Protein AF-A0AAW7YZD8-F1 (afdb_monomer_lite)

Secondary structure (DSSP, 8-state)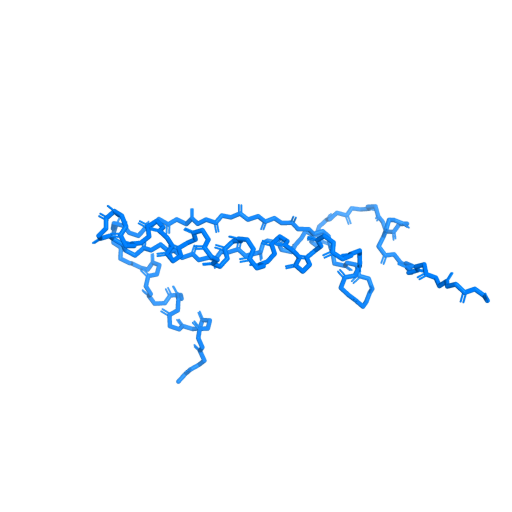:
--HHHHHHHHTTSTT-EEEEEEEE--GGGSSHHHHHHHHHHHHHHHHHHHHHSS-EEEEEEEE-S---HHHHS------

Radius of gyration: 15.33 Å; chains: 1; bounding box: 36×24×42 Å

pLDDT: mean 93.98, std 6.86, range [62.12, 98.81]

Sequence (79 aa):
EGPALANIERLQQPEAVTVVAGQQAGLLTGPLYTINKAISVIKLAAEKERKLGVPVIPIFWVAGEDHDYHEVNHIYSYD

Organism: NCBI:txid3062664

InterPro domains:
  IPR055398 Bacillithiol biosynthesis BshC,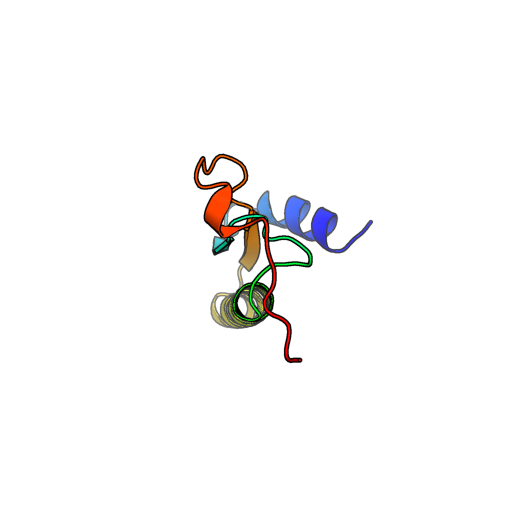 N-terminal Rossmann-like domain [PF10079] (5-77)

Structure (mmCIF, N/CA/C/O backbone):
data_AF-A0AAW7YZD8-F1
#
_entry.id   AF-A0AAW7YZD8-F1
#
loop_
_atom_site.group_PDB
_atom_site.id
_atom_site.type_symbol
_atom_site.label_atom_id
_atom_site.label_alt_id
_atom_site.label_comp_id
_atom_site.label_asym_id
_atom_site.label_entity_id
_atom_site.label_seq_id
_atom_site.pdbx_PDB_ins_code
_atom_site.Cartn_x
_atom_site.Cartn_y
_atom_site.Cartn_z
_atom_site.occupancy
_atom_site.B_iso_or_equiv
_atom_site.auth_seq_id
_atom_site.auth_comp_id
_atom_site.auth_asym_id
_atom_site.auth_atom_id
_atom_site.pdbx_PDB_model_num
ATOM 1 N N . GLU A 1 1 ? -19.334 4.520 -5.545 1.00 62.12 1 GLU A N 1
ATOM 2 C CA . GLU A 1 1 ? -17.982 5.115 -5.516 1.00 62.12 1 GLU A CA 1
ATOM 3 C C . GLU A 1 1 ? -16.925 4.022 -5.623 1.00 62.12 1 GLU A C 1
ATOM 5 O O . GLU A 1 1 ? -17.258 2.860 -5.414 1.00 62.12 1 GLU A O 1
ATOM 10 N N . GLY A 1 2 ? -15.694 4.348 -6.029 1.00 92.38 2 GLY A N 1
ATOM 11 C CA . GLY A 1 2 ? -14.624 3.353 -6.182 1.00 92.38 2 GLY A CA 1
ATOM 12 C C . GLY A 1 2 ? -14.011 2.919 -4.838 1.00 92.38 2 GLY A C 1
ATOM 13 O O . GLY A 1 2 ? -14.126 3.657 -3.860 1.00 92.38 2 GLY A O 1
ATOM 14 N N . PRO A 1 3 ? -13.295 1.778 -4.778 1.00 92.06 3 PRO A N 1
ATOM 15 C CA . PRO A 1 3 ? -12.696 1.265 -3.537 1.00 92.06 3 PRO A CA 1
ATOM 16 C C . PRO A 1 3 ? -11.770 2.258 -2.816 1.00 92.06 3 PRO A C 1
ATOM 18 O O . PRO A 1 3 ? -11.673 2.242 -1.592 1.00 92.06 3 PRO A O 1
ATOM 21 N N . ALA A 1 4 ? -11.098 3.138 -3.566 1.00 94.81 4 ALA A N 1
ATOM 22 C CA . ALA A 1 4 ? -10.230 4.169 -3.001 1.00 94.81 4 ALA A CA 1
ATOM 23 C C . ALA A 1 4 ? -11.009 5.232 -2.207 1.00 94.81 4 ALA A C 1
ATOM 25 O O . ALA A 1 4 ? -10.575 5.608 -1.123 1.00 94.81 4 ALA A O 1
ATOM 26 N N . LEU A 1 5 ? -12.169 5.674 -2.706 1.00 96.81 5 LEU A N 1
ATOM 27 C CA . LEU A 1 5 ? -13.007 6.665 -2.020 1.00 96.81 5 LEU A CA 1
ATOM 28 C C . LEU A 1 5 ? -13.588 6.086 -0.724 1.00 96.81 5 LEU A C 1
ATOM 30 O O . LEU A 1 5 ? -13.462 6.707 0.325 1.00 96.81 5 LEU A O 1
ATOM 34 N N . ALA A 1 6 ? -14.061 4.837 -0.758 1.00 96.75 6 ALA A N 1
ATOM 35 C CA . ALA A 1 6 ? -14.526 4.136 0.442 1.00 96.75 6 ALA A CA 1
ATOM 36 C C . ALA A 1 6 ? -13.425 3.996 1.516 1.00 96.75 6 ALA A C 1
ATOM 38 O O . ALA A 1 6 ? -13.685 4.087 2.714 1.00 96.75 6 ALA A O 1
ATOM 39 N N . ASN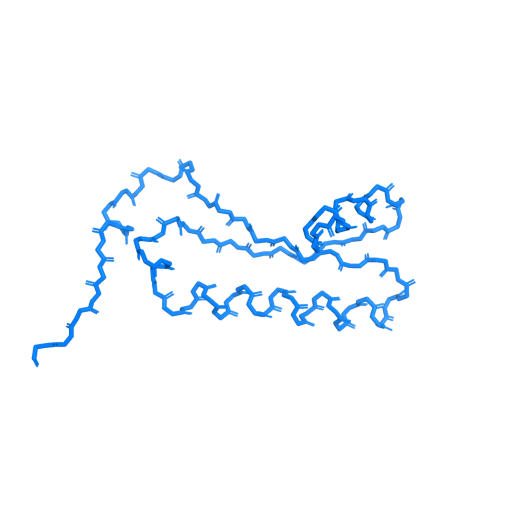 A 1 7 ? -12.167 3.794 1.110 1.00 97.44 7 ASN A N 1
ATOM 40 C CA . ASN A 1 7 ? -11.041 3.774 2.046 1.00 97.44 7 ASN A CA 1
ATOM 41 C C . ASN A 1 7 ? -10.758 5.153 2.662 1.00 97.44 7 ASN A C 1
ATOM 43 O O . ASN A 1 7 ? -10.384 5.218 3.831 1.00 97.44 7 ASN A O 1
ATOM 47 N N . ILE A 1 8 ? -10.958 6.238 1.910 1.00 97.50 8 ILE A N 1
ATOM 48 C CA . ILE A 1 8 ? -10.808 7.611 2.414 1.00 97.50 8 ILE A CA 1
ATOM 49 C C . ILE A 1 8 ? -11.885 7.933 3.453 1.00 97.50 8 ILE A C 1
ATOM 51 O O . ILE A 1 8 ? -11.575 8.527 4.481 1.00 97.50 8 ILE A O 1
ATOM 55 N N . GLU A 1 9 ? -13.125 7.496 3.243 1.00 97.69 9 GLU A N 1
ATOM 56 C CA . GLU A 1 9 ? -14.187 7.639 4.248 1.00 97.69 9 GLU A CA 1
ATOM 57 C C . GLU A 1 9 ? -13.836 6.887 5.539 1.00 97.69 9 GLU A C 1
ATOM 59 O O . GLU A 1 9 ? -13.959 7.422 6.640 1.00 97.69 9 GLU A O 1
ATOM 64 N N . ARG A 1 10 ? -13.317 5.659 5.419 1.00 97.75 10 ARG A N 1
ATOM 65 C CA . ARG A 1 10 ? -12.894 4.858 6.577 1.00 97.75 10 ARG A CA 1
ATOM 66 C C . ARG A 1 10 ? -11.720 5.473 7.344 1.00 97.75 10 ARG A C 1
ATOM 68 O O . ARG A 1 10 ? -11.656 5.286 8.554 1.00 97.75 10 ARG A O 1
ATOM 75 N N . LEU A 1 11 ? -10.832 6.226 6.685 1.00 97.38 11 LEU A N 1
ATOM 76 C CA . LEU A 1 11 ? -9.740 6.960 7.350 1.00 97.38 11 LEU A CA 1
ATOM 77 C C . LEU A 1 11 ? -10.237 8.025 8.338 1.00 97.38 11 LEU A C 1
ATOM 79 O O . LEU A 1 11 ? -9.472 8.435 9.203 1.00 97.38 11 LEU A O 1
ATOM 83 N N . GLN A 1 12 ? -11.486 8.487 8.221 1.00 97.25 12 GLN A N 1
ATOM 84 C CA . GLN A 1 12 ? -12.053 9.486 9.135 1.00 97.25 12 GLN A CA 1
ATOM 85 C C . GLN A 1 12 ? -12.443 8.898 10.500 1.00 97.25 12 GLN A C 1
ATOM 87 O O . GLN A 1 12 ? -12.752 9.652 11.423 1.00 97.25 12 GLN A O 1
ATOM 92 N N . GLN A 1 13 ? -12.452 7.568 10.639 1.00 98.12 13 GLN A N 1
ATOM 93 C CA . GLN A 1 13 ? -12.774 6.903 11.900 1.00 98.12 13 GLN A CA 1
ATOM 94 C C . GLN A 1 13 ? -11.626 7.111 12.909 1.00 98.12 13 GLN A C 1
ATOM 96 O O . GLN A 1 13 ? -10.469 6.888 12.546 1.00 98.12 13 GLN A O 1
ATOM 101 N N . PRO A 1 14 ? -11.899 7.529 14.161 1.00 98.06 14 PRO A N 1
ATOM 102 C CA . PRO A 1 14 ? -10.861 7.862 15.148 1.00 98.06 14 PRO A CA 1
ATOM 103 C C . PRO A 1 14 ? -9.856 6.741 15.449 1.00 98.06 14 PRO A C 1
ATOM 105 O O . PRO A 1 14 ? -8.718 7.006 15.827 1.00 98.06 14 PRO A O 1
ATOM 108 N N . GLU A 1 15 ? -10.285 5.492 15.314 1.00 97.94 15 GLU A N 1
ATOM 109 C CA . GLU A 1 15 ? -9.514 4.281 15.573 1.00 97.94 15 GLU A CA 1
ATOM 110 C C . GLU A 1 15 ? -8.813 3.717 14.328 1.00 97.94 15 GLU A C 1
ATOM 112 O O . GLU A 1 15 ? -8.093 2.720 14.431 1.00 97.94 15 GLU A O 1
ATOM 117 N N . ALA A 1 16 ? -9.034 4.319 13.154 1.00 98.38 16 ALA A N 1
ATOM 118 C CA . ALA A 1 16 ? -8.438 3.853 11.913 1.00 98.38 16 ALA A CA 1
ATOM 119 C C . ALA A 1 16 ? -6.910 3.968 11.961 1.00 98.38 16 ALA A C 1
ATOM 121 O O . ALA A 1 16 ? -6.340 4.986 12.356 1.00 98.38 16 ALA A O 1
ATOM 122 N N . VAL A 1 17 ? -6.236 2.920 11.495 1.00 98.56 17 VAL A N 1
ATOM 123 C CA . VAL A 1 17 ? -4.779 2.901 11.328 1.00 98.56 17 VAL A CA 1
ATOM 124 C C . VAL A 1 17 ? -4.416 2.552 9.889 1.00 98.56 17 VAL A C 1
ATOM 126 O O . VAL A 1 17 ? -5.259 2.138 9.095 1.00 98.56 17 VAL A O 1
ATOM 129 N N . THR A 1 18 ? -3.151 2.722 9.516 1.00 98.62 18 THR A N 1
ATOM 130 C CA . THR A 1 18 ? -2.707 2.552 8.126 1.00 98.62 18 THR A CA 1
ATOM 131 C C . THR A 1 18 ? -1.548 1.581 8.006 1.00 98.62 18 THR A C 1
ATOM 133 O O . THR A 1 18 ? -0.653 1.557 8.851 1.00 98.62 18 THR A O 1
ATOM 136 N N . VAL A 1 19 ? -1.511 0.845 6.898 1.00 98.69 19 VAL A N 1
ATOM 137 C CA . VAL A 1 19 ? -0.287 0.202 6.412 1.00 98.69 19 VAL A CA 1
ATOM 138 C C . VAL A 1 19 ? 0.217 1.029 5.240 1.00 98.69 19 VAL A C 1
ATOM 140 O O . VAL A 1 19 ? -0.518 1.228 4.275 1.00 98.69 19 VAL A O 1
ATOM 143 N N . VAL A 1 20 ? 1.461 1.498 5.328 1.00 98.25 20 VAL A N 1
ATOM 144 C CA . VAL A 1 20 ? 2.063 2.378 4.322 1.00 98.25 20 VAL A CA 1
ATOM 145 C C . VAL A 1 20 ? 3.310 1.724 3.739 1.00 98.25 20 VAL A C 1
ATOM 147 O O . VAL A 1 20 ? 4.164 1.231 4.474 1.00 98.25 20 VAL A O 1
ATOM 150 N N . ALA A 1 21 ? 3.429 1.744 2.416 1.00 97.75 21 ALA A N 1
ATOM 151 C CA . ALA A 1 21 ? 4.696 1.567 1.713 1.00 97.75 21 ALA A CA 1
ATOM 152 C C . ALA A 1 21 ? 4.761 2.572 0.565 1.00 97.75 21 ALA A C 1
ATOM 154 O O . ALA A 1 21 ? 3.733 3.121 0.179 1.00 97.75 21 ALA A O 1
ATOM 155 N N . GLY A 1 22 ? 5.944 2.794 0.001 1.00 95.81 22 GLY A N 1
ATOM 156 C CA . GLY A 1 22 ? 6.098 3.713 -1.117 1.00 95.81 22 GLY A CA 1
ATOM 157 C C . GLY A 1 22 ? 7.111 3.261 -2.153 1.00 95.81 22 GLY A C 1
ATOM 158 O O . GLY A 1 22 ? 7.915 2.344 -1.917 1.00 95.81 22 GLY A O 1
ATOM 159 N N . GLN A 1 23 ? 7.019 3.912 -3.309 1.00 95.88 23 GLN A N 1
ATOM 160 C CA . GLN A 1 23 ? 7.990 3.835 -4.388 1.00 95.88 23 GLN A CA 1
ATOM 161 C C . GLN A 1 23 ? 7.926 5.087 -5.268 1.00 95.88 23 GLN A C 1
ATOM 163 O O . GLN A 1 23 ? 6.873 5.717 -5.377 1.00 95.88 23 GLN A O 1
ATOM 168 N N . GLN A 1 24 ? 9.041 5.423 -5.916 1.00 94.50 24 GLN A N 1
ATOM 169 C CA . GLN A 1 24 ? 9.067 6.444 -6.962 1.00 94.50 24 GLN A CA 1
ATOM 170 C C . GLN A 1 24 ? 8.177 6.043 -8.154 1.00 94.50 24 GLN A C 1
ATOM 172 O O . GLN A 1 24 ? 7.890 4.862 -8.384 1.00 94.50 24 GLN A O 1
ATOM 177 N N . ALA A 1 25 ? 7.755 7.031 -8.943 1.00 92.81 25 ALA A N 1
ATOM 178 C CA . ALA A 1 25 ? 6.882 6.842 -10.102 1.00 92.81 25 ALA A CA 1
ATOM 179 C C . ALA A 1 25 ? 7.641 6.323 -11.345 1.00 92.81 25 ALA A C 1
ATOM 181 O O . ALA A 1 25 ? 7.747 7.014 -12.356 1.00 92.81 25 ALA A O 1
ATOM 182 N N . GLY A 1 26 ? 8.165 5.096 -11.269 1.00 91.81 26 GLY A N 1
ATOM 183 C CA . GLY A 1 26 ? 8.856 4.427 -12.378 1.00 91.81 26 GLY A CA 1
ATOM 184 C C . GLY A 1 26 ? 7.998 4.287 -13.640 1.00 91.81 26 GLY A C 1
ATOM 185 O O . GLY A 1 26 ? 6.812 3.944 -13.556 1.00 91.81 26 GLY A O 1
ATOM 186 N N . LEU A 1 27 ? 8.600 4.491 -14.820 1.00 92.06 27 LEU A N 1
ATOM 187 C CA . LEU A 1 27 ? 7.940 4.229 -16.103 1.00 92.06 27 LEU A CA 1
ATOM 188 C C . LEU A 1 27 ? 7.383 2.801 -16.146 1.00 92.06 27 LEU A C 1
ATOM 190 O O . LEU A 1 27 ? 8.041 1.850 -15.734 1.00 92.06 27 LEU A O 1
ATOM 194 N N . LEU A 1 28 ? 6.150 2.655 -16.643 1.00 94.38 28 LEU A N 1
ATOM 195 C CA . LEU A 1 28 ? 5.432 1.373 -16.688 1.00 94.38 28 LEU A CA 1
ATOM 196 C C . LEU A 1 28 ? 5.401 0.644 -15.331 1.00 94.38 28 LEU A C 1
ATOM 198 O O . LEU A 1 28 ? 5.487 -0.579 -15.281 1.00 94.38 28 LEU A O 1
ATOM 202 N N . THR A 1 29 ? 5.242 1.397 -14.235 1.00 94.81 29 THR A N 1
ATOM 203 C CA . THR A 1 29 ? 5.269 0.939 -12.827 1.00 94.81 29 THR A CA 1
ATOM 204 C C . THR A 1 29 ? 6.657 0.597 -12.271 1.00 94.81 29 THR A C 1
ATOM 206 O O . THR A 1 29 ? 6.782 0.244 -11.095 1.00 94.81 29 THR A O 1
ATOM 209 N N . GLY A 1 30 ? 7.711 0.777 -13.068 1.00 93.50 30 GLY A N 1
ATOM 210 C CA . GLY A 1 30 ? 9.087 0.519 -12.667 1.00 93.50 30 GLY A CA 1
ATOM 211 C C . GLY A 1 30 ? 9.356 -0.971 -12.421 1.00 93.50 30 GLY A C 1
ATOM 212 O O . GLY A 1 30 ? 8.740 -1.837 -13.047 1.00 93.50 30 GLY A O 1
ATOM 213 N N . PRO A 1 31 ? 10.288 -1.305 -11.516 1.00 94.12 31 PRO A N 1
ATOM 214 C CA . PRO A 1 31 ? 10.611 -2.693 -11.211 1.00 94.12 31 PRO A CA 1
ATOM 215 C C . PRO A 1 31 ? 9.429 -3.463 -10.607 1.00 94.12 31 PRO A C 1
ATOM 217 O O . PRO A 1 31 ? 8.588 -2.912 -9.897 1.00 94.12 31 PRO A O 1
ATOM 220 N N . LEU A 1 32 ? 9.425 -4.789 -10.780 1.00 95.88 32 LEU A N 1
ATOM 221 C CA . LEU A 1 32 ? 8.365 -5.678 -10.280 1.00 95.88 32 LEU A CA 1
ATOM 222 C C . LEU A 1 32 ? 8.098 -5.534 -8.769 1.00 95.88 32 LEU A C 1
ATOM 224 O O . LEU A 1 32 ? 6.980 -5.768 -8.299 1.00 95.88 32 LEU A O 1
ATOM 228 N N . TYR A 1 33 ? 9.103 -5.125 -7.987 1.00 95.06 33 TYR A N 1
ATOM 229 C CA . TYR A 1 33 ? 8.916 -4.925 -6.556 1.00 95.06 33 TYR A CA 1
ATOM 230 C C . TYR A 1 33 ? 7.890 -3.820 -6.241 1.00 95.06 33 TYR A C 1
ATOM 232 O O . TYR A 1 33 ? 7.308 -3.867 -5.162 1.00 95.06 33 TYR A O 1
ATOM 240 N N . THR A 1 34 ? 7.624 -2.858 -7.139 1.00 96.75 34 THR A N 1
ATOM 241 C CA . THR A 1 34 ? 6.585 -1.826 -6.957 1.00 96.75 34 THR A CA 1
ATOM 242 C C . THR A 1 34 ? 5.218 -2.481 -6.783 1.00 96.75 34 THR A C 1
ATOM 244 O O . THR A 1 34 ? 4.513 -2.237 -5.802 1.00 96.75 34 THR A O 1
ATOM 247 N N . ILE A 1 35 ? 4.885 -3.405 -7.689 1.00 97.44 35 ILE A N 1
ATOM 248 C CA . ILE A 1 35 ? 3.642 -4.178 -7.643 1.00 97.44 35 ILE A CA 1
ATOM 249 C C . ILE A 1 35 ? 3.629 -5.101 -6.421 1.00 97.44 35 ILE A C 1
ATOM 251 O O . ILE A 1 35 ? 2.626 -5.169 -5.708 1.00 97.44 35 ILE A O 1
ATOM 255 N N . ASN A 1 36 ? 4.753 -5.756 -6.111 1.00 98.00 36 ASN A N 1
ATOM 256 C CA . ASN A 1 36 ? 4.844 -6.615 -4.926 1.00 98.00 36 ASN A CA 1
ATOM 257 C C . ASN A 1 36 ? 4.627 -5.833 -3.623 1.00 98.00 36 ASN A C 1
ATOM 259 O O . ASN A 1 36 ? 3.950 -6.332 -2.721 1.00 98.00 36 ASN A O 1
ATOM 263 N N . LYS A 1 37 ? 5.142 -4.601 -3.518 1.00 98.00 37 LYS A N 1
ATOM 264 C CA . LYS A 1 37 ? 4.891 -3.710 -2.377 1.00 98.00 37 LYS A CA 1
ATOM 265 C C . LYS A 1 37 ? 3.412 -3.347 -2.285 1.00 98.00 37 LYS A C 1
ATOM 267 O O . LYS A 1 37 ? 2.837 -3.491 -1.210 1.00 98.00 37 LYS A O 1
ATOM 272 N N . ALA A 1 38 ? 2.779 -2.950 -3.390 1.00 98.06 38 ALA A N 1
ATOM 273 C CA . ALA A 1 38 ? 1.355 -2.615 -3.406 1.00 98.06 38 ALA A CA 1
ATOM 274 C C . ALA A 1 38 ? 0.476 -3.801 -2.959 1.00 98.06 38 ALA A C 1
ATOM 276 O O . ALA A 1 38 ? -0.373 -3.651 -2.079 1.00 98.06 38 ALA A O 1
ATOM 277 N N . ILE A 1 39 ? 0.739 -5.007 -3.478 1.00 98.50 39 ILE A N 1
ATOM 278 C CA . ILE A 1 39 ? 0.048 -6.236 -3.054 1.00 98.50 39 ILE A CA 1
ATOM 279 C C . ILE A 1 39 ? 0.280 -6.506 -1.562 1.00 98.50 39 ILE A C 1
ATOM 281 O O . ILE A 1 39 ? -0.656 -6.866 -0.846 1.00 98.50 39 ILE A O 1
ATOM 285 N N . SER A 1 40 ? 1.514 -6.331 -1.087 1.00 98.56 40 SER A N 1
ATOM 286 C CA . SER A 1 40 ? 1.878 -6.561 0.315 1.00 98.56 40 SER A CA 1
ATOM 287 C C . SER A 1 40 ? 1.146 -5.607 1.256 1.00 98.56 40 SER A C 1
ATOM 289 O O . SER A 1 40 ? 0.606 -6.055 2.264 1.00 98.56 40 SER A O 1
ATOM 291 N N . VAL A 1 41 ? 1.053 -4.323 0.901 1.00 98.56 41 VAL A N 1
ATOM 292 C CA . VAL A 1 41 ? 0.303 -3.313 1.663 1.00 98.56 41 VAL A CA 1
ATOM 293 C C . VAL A 1 41 ? -1.175 -3.690 1.766 1.00 98.56 41 VAL A C 1
ATOM 295 O O . VAL A 1 41 ? -1.724 -3.700 2.865 1.00 98.56 41 VAL A O 1
ATOM 298 N N . ILE A 1 42 ? -1.806 -4.077 0.653 1.00 98.56 42 ILE A N 1
ATOM 299 C CA . ILE A 1 42 ? -3.219 -4.489 0.629 1.00 98.56 42 ILE A CA 1
ATOM 300 C C . ILE A 1 42 ? -3.448 -5.725 1.511 1.00 98.56 42 ILE A C 1
ATOM 302 O O . ILE A 1 42 ? -4.362 -5.746 2.338 1.00 98.56 42 ILE A O 1
ATOM 306 N N . LYS A 1 43 ? -2.613 -6.761 1.359 1.00 98.69 43 LYS A N 1
ATOM 307 C CA . LYS A 1 43 ? -2.755 -8.013 2.116 1.00 98.69 43 LYS A CA 1
ATOM 308 C C . LYS A 1 43 ? -2.515 -7.812 3.608 1.00 98.69 43 LYS A C 1
ATOM 310 O O . LYS A 1 43 ? -3.279 -8.339 4.417 1.00 98.69 43 LYS A O 1
ATOM 315 N N . LEU A 1 44 ? -1.484 -7.048 3.963 1.00 98.81 44 LEU A N 1
ATOM 316 C CA . LEU A 1 44 ? -1.149 -6.761 5.351 1.00 98.81 44 LEU A CA 1
ATOM 317 C C . LEU A 1 44 ? -2.231 -5.904 6.012 1.00 98.81 44 LEU A C 1
ATOM 319 O O . LEU A 1 44 ? -2.619 -6.211 7.134 1.00 98.81 44 LEU A O 1
ATOM 323 N N . ALA A 1 45 ? -2.771 -4.897 5.320 1.00 98.69 45 ALA A N 1
ATOM 324 C CA . ALA A 1 45 ? -3.889 -4.106 5.830 1.00 98.69 45 ALA A CA 1
ATOM 325 C C . ALA A 1 45 ? -5.097 -4.999 6.154 1.00 98.69 45 ALA A C 1
ATOM 327 O O . ALA A 1 45 ? -5.571 -5.006 7.287 1.00 98.69 45 ALA A O 1
ATOM 328 N N . ALA A 1 46 ? -5.509 -5.857 5.215 1.00 98.56 46 ALA A N 1
ATOM 329 C CA . ALA A 1 46 ? -6.620 -6.783 5.431 1.00 98.56 46 ALA A CA 1
ATOM 330 C C . ALA A 1 46 ? -6.358 -7.783 6.575 1.00 98.56 46 ALA A C 1
ATOM 332 O O . ALA A 1 46 ? -7.270 -8.150 7.314 1.00 98.56 46 ALA A O 1
ATOM 333 N N . GLU A 1 47 ? -5.121 -8.266 6.724 1.00 98.81 47 GLU A N 1
ATOM 334 C CA . GLU A 1 47 ? -4.735 -9.134 7.840 1.00 98.81 47 GLU A CA 1
ATOM 335 C C . GLU A 1 47 ? -4.820 -8.413 9.187 1.00 98.81 47 GLU A C 1
ATOM 337 O O . GLU A 1 47 ? -5.352 -8.970 10.149 1.00 98.81 47 GLU A O 1
ATOM 342 N N . LYS A 1 48 ? -4.297 -7.187 9.263 1.00 98.69 48 LYS A N 1
ATOM 343 C CA . LYS A 1 48 ? -4.293 -6.394 10.492 1.00 98.69 48 LYS A CA 1
ATOM 344 C C . LYS A 1 48 ? -5.694 -5.961 10.884 1.00 98.69 48 LYS A C 1
ATOM 346 O O . LYS A 1 48 ? -6.017 -6.069 12.057 1.00 98.69 48 LYS A O 1
ATOM 351 N N . GLU A 1 49 ? -6.541 -5.598 9.930 1.00 98.62 49 GLU A N 1
ATOM 352 C CA . GLU A 1 49 ? -7.947 -5.284 10.188 1.00 98.62 49 GLU A CA 1
ATOM 353 C C . GLU A 1 49 ? -8.675 -6.453 10.861 1.00 98.62 49 GLU A C 1
ATOM 355 O O . GLU A 1 49 ? -9.272 -6.278 11.921 1.00 98.62 49 GLU A O 1
ATOM 360 N N . ARG A 1 50 ? -8.519 -7.680 10.341 1.00 98.62 50 ARG A N 1
ATOM 361 C CA . ARG A 1 50 ? -9.095 -8.881 10.976 1.00 98.62 50 ARG A CA 1
ATOM 362 C C . ARG A 1 50 ? -8.568 -9.133 12.390 1.00 98.62 50 ARG A C 1
ATOM 364 O O . ARG A 1 50 ? -9.292 -9.682 13.211 1.00 98.62 50 ARG A O 1
ATOM 371 N N . LYS A 1 51 ? -7.302 -8.802 12.658 1.00 98.62 51 LYS A N 1
ATOM 372 C CA . LYS A 1 51 ? -6.650 -9.048 13.956 1.00 98.62 51 LYS A CA 1
ATOM 373 C C . LYS A 1 51 ? -6.951 -7.973 14.996 1.00 98.62 51 LYS A C 1
ATOM 375 O O . LYS A 1 51 ? -7.015 -8.293 16.176 1.00 98.62 51 LYS A O 1
ATOM 380 N N . LEU A 1 52 ? -7.068 -6.719 14.571 1.00 98.12 52 LEU A N 1
ATOM 381 C CA . LEU A 1 52 ? -7.224 -5.565 15.454 1.00 98.12 52 LEU A CA 1
ATOM 382 C C . LEU A 1 52 ? -8.692 -5.186 15.664 1.00 98.12 52 LEU A C 1
ATOM 384 O O . LEU A 1 52 ? -9.002 -4.546 16.661 1.00 98.12 52 LEU A O 1
ATOM 388 N N . GLY A 1 53 ? -9.588 -5.572 14.750 1.00 98.19 53 GLY A N 1
ATOM 389 C CA . GLY A 1 53 ? -11.009 -5.224 14.832 1.00 98.19 53 GLY A CA 1
ATOM 390 C C . GLY A 1 53 ? -11.298 -3.739 14.595 1.00 98.19 53 GLY A C 1
ATOM 391 O O . GLY A 1 53 ? -12.392 -3.284 14.906 1.00 98.19 53 GLY A O 1
ATOM 392 N N . VAL A 1 54 ? -10.331 -2.998 14.050 1.00 98.44 54 VAL A N 1
ATOM 393 C CA . VAL A 1 54 ? -10.447 -1.586 13.658 1.00 98.44 54 VAL A CA 1
ATOM 394 C C . VAL A 1 54 ? -10.120 -1.449 12.168 1.00 98.44 54 VAL A C 1
ATOM 396 O O . VAL A 1 54 ? -9.410 -2.311 11.632 1.00 98.44 54 VAL A O 1
ATOM 399 N N . PRO A 1 55 ? -10.583 -0.392 11.479 1.00 98.56 55 PRO A N 1
ATOM 400 C CA . PRO A 1 55 ? -10.231 -0.161 10.085 1.00 98.56 55 PRO A CA 1
ATOM 401 C C . PRO A 1 55 ? -8.715 -0.073 9.904 1.00 98.56 55 PRO A C 1
ATOM 403 O O . PRO A 1 55 ? -8.035 0.684 10.600 1.00 98.56 55 PRO A O 1
ATOM 406 N N . VAL A 1 56 ? -8.184 -0.821 8.934 1.00 98.75 56 VAL A N 1
ATOM 407 C CA . VAL A 1 56 ? -6.782 -0.698 8.526 1.00 98.75 56 VAL A CA 1
ATOM 408 C C . VAL A 1 56 ? -6.717 -0.366 7.048 1.00 98.75 56 VAL A C 1
ATOM 410 O O . VAL A 1 56 ? -7.094 -1.173 6.199 1.00 98.75 56 VAL A O 1
ATOM 413 N N . ILE A 1 57 ? -6.235 0.833 6.735 1.00 98.56 57 ILE A N 1
ATOM 414 C CA . ILE A 1 57 ? -6.299 1.373 5.380 1.00 98.56 57 ILE A CA 1
ATOM 415 C C . ILE A 1 57 ? -4.951 1.200 4.669 1.00 98.56 57 ILE A C 1
ATOM 417 O O . ILE A 1 57 ? -3.922 1.657 5.178 1.00 98.56 57 ILE A O 1
ATOM 421 N N . PRO A 1 58 ? -4.922 0.527 3.504 1.00 98.50 58 PRO A N 1
ATOM 422 C CA . PRO A 1 58 ? -3.715 0.415 2.700 1.00 98.50 58 PRO A CA 1
ATOM 423 C C . PRO A 1 58 ? -3.425 1.738 1.982 1.00 98.50 58 PRO A C 1
ATOM 425 O O . PRO A 1 58 ? -4.265 2.229 1.228 1.00 98.50 58 PRO A O 1
ATOM 428 N N . ILE A 1 59 ? -2.221 2.280 2.168 1.00 98.25 59 ILE A N 1
ATOM 429 C CA . ILE A 1 59 ? -1.740 3.474 1.464 1.00 98.25 59 ILE A CA 1
ATOM 430 C C . ILE A 1 59 ? -0.451 3.128 0.721 1.00 98.25 59 ILE A C 1
ATOM 432 O O . ILE A 1 59 ? 0.523 2.659 1.311 1.00 98.25 59 ILE A O 1
ATOM 436 N N . PHE A 1 60 ? -0.444 3.381 -0.586 1.00 97.88 60 PHE A N 1
ATOM 437 C CA . PHE A 1 60 ? 0.767 3.332 -1.397 1.00 97.88 60 PHE A CA 1
ATOM 438 C C . PHE A 1 60 ? 1.225 4.761 -1.695 1.00 97.88 60 PHE A C 1
ATOM 440 O O . PHE A 1 60 ? 0.546 5.492 -2.414 1.00 97.88 60 PHE A O 1
ATOM 447 N N . TRP A 1 61 ? 2.350 5.166 -1.113 1.00 97.19 61 TRP A N 1
ATOM 448 C CA . TRP A 1 61 ? 2.940 6.487 -1.294 1.00 97.19 61 TRP A CA 1
ATOM 449 C C . TRP A 1 61 ? 3.716 6.551 -2.609 1.00 97.19 61 TRP A C 1
ATOM 451 O O . TRP A 1 61 ? 4.701 5.832 -2.798 1.00 97.19 61 TRP A O 1
ATOM 461 N N . VAL A 1 62 ? 3.280 7.421 -3.513 1.00 94.88 62 VAL A N 1
ATOM 462 C CA . VAL A 1 62 ? 4.011 7.719 -4.745 1.00 94.88 62 VAL A CA 1
ATOM 463 C C . VAL A 1 62 ? 5.005 8.833 -4.434 1.00 94.88 62 VAL A C 1
ATOM 465 O O . VAL A 1 62 ? 4.589 9.966 -4.213 1.00 94.88 62 VAL A O 1
ATOM 468 N N . ALA A 1 63 ? 6.298 8.507 -4.410 1.00 91.00 63 ALA A N 1
ATOM 469 C CA . ALA A 1 63 ? 7.370 9.474 -4.160 1.00 91.00 63 ALA A CA 1
ATOM 470 C C . ALA A 1 63 ? 7.654 10.285 -5.438 1.00 91.00 63 ALA A C 1
ATOM 472 O O . ALA A 1 63 ? 8.579 9.983 -6.189 1.00 91.00 63 ALA A O 1
ATOM 473 N N . GLY A 1 64 ? 6.779 11.245 -5.743 1.00 81.69 64 GLY A N 1
ATOM 474 C CA . GLY A 1 64 ? 6.875 12.104 -6.931 1.00 81.69 64 GLY A CA 1
ATOM 475 C C . GLY A 1 64 ? 7.773 13.329 -6.735 1.00 81.69 64 GLY A C 1
ATOM 476 O O . GLY A 1 64 ? 8.140 13.985 -7.703 1.00 81.69 64 GLY A O 1
ATOM 477 N N . GLU A 1 65 ? 8.109 13.636 -5.486 1.00 82.00 65 GLU A N 1
ATOM 478 C CA . GLU A 1 65 ? 9.011 14.703 -5.057 1.00 82.00 65 GLU A CA 1
ATOM 479 C C . GLU A 1 65 ? 10.496 14.342 -5.185 1.00 82.00 65 GLU A C 1
ATOM 481 O O . GLU A 1 65 ? 11.353 15.209 -5.015 1.00 82.00 65 GLU A O 1
ATOM 486 N N . ASP A 1 66 ? 10.800 13.071 -5.454 1.00 79.69 66 ASP A N 1
ATOM 487 C CA . ASP A 1 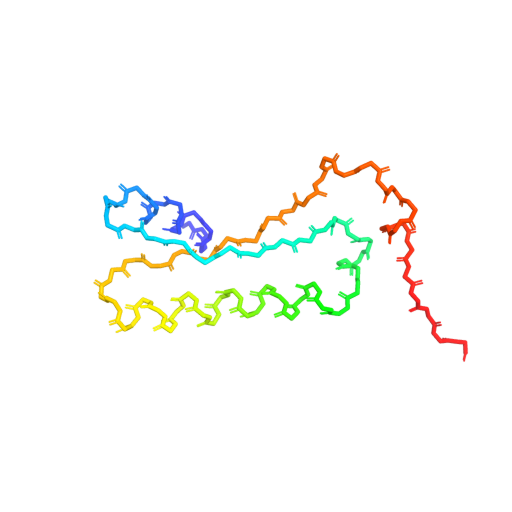66 ? 12.170 12.599 -5.574 1.00 79.69 66 ASP A CA 1
ATOM 488 C C . ASP A 1 66 ? 12.839 13.178 -6.830 1.00 79.69 66 ASP A C 1
ATOM 490 O O . ASP A 1 66 ? 12.275 13.181 -7.926 1.00 79.69 66 ASP A O 1
ATOM 494 N N . HIS A 1 67 ? 14.050 13.700 -6.653 1.00 80.44 67 HIS A N 1
ATOM 495 C CA . HIS A 1 67 ? 14.806 14.376 -7.701 1.00 80.44 67 HIS A CA 1
ATOM 496 C C . HIS A 1 67 ? 15.682 13.416 -8.517 1.00 80.44 67 HIS A C 1
ATOM 498 O O . HIS A 1 67 ? 16.301 13.847 -9.496 1.00 80.44 67 HIS A O 1
ATOM 504 N N . ASP A 1 68 ? 15.733 12.128 -8.157 1.00 83.25 68 ASP A N 1
ATOM 505 C CA . ASP A 1 68 ? 16.478 11.111 -8.902 1.00 83.25 68 ASP A CA 1
ATOM 506 C C . ASP A 1 68 ? 15.709 10.602 -10.136 1.00 83.25 68 ASP A C 1
ATOM 508 O O . ASP A 1 68 ? 15.226 9.473 -10.228 1.00 83.25 68 ASP A O 1
ATOM 512 N N . TYR A 1 69 ? 15.593 11.476 -11.137 1.00 81.75 69 TYR A N 1
ATOM 513 C CA . TYR A 1 69 ? 14.937 11.152 -12.405 1.00 81.75 69 TYR A CA 1
ATOM 514 C C . TYR A 1 69 ? 15.597 9.974 -13.144 1.00 81.75 69 TYR A C 1
ATOM 516 O O . TYR A 1 69 ? 14.927 9.250 -13.886 1.00 81.75 69 TYR A O 1
ATOM 524 N N . HIS A 1 70 ? 16.905 9.775 -12.968 1.00 82.81 70 HIS A N 1
ATOM 525 C CA . HIS A 1 70 ? 17.639 8.726 -13.672 1.00 82.81 70 HIS A CA 1
ATOM 526 C C . HIS A 1 70 ? 17.234 7.321 -13.213 1.00 82.81 70 HIS A C 1
ATOM 528 O O . HIS A 1 70 ? 17.303 6.387 -14.011 1.00 82.81 70 HIS A O 1
ATOM 534 N N . GLU A 1 71 ? 16.753 7.168 -11.978 1.00 77.69 71 GLU A N 1
ATOM 535 C CA . GLU A 1 71 ? 16.287 5.884 -11.450 1.00 77.69 71 GLU A CA 1
ATOM 536 C C . GLU A 1 71 ? 14.970 5.410 -12.093 1.00 77.69 71 GLU A C 1
ATOM 538 O O . GLU A 1 71 ? 14.760 4.213 -12.286 1.00 77.69 71 GLU A O 1
ATOM 543 N N . VAL A 1 72 ? 14.085 6.337 -12.477 1.00 86.62 72 VAL A N 1
ATOM 544 C CA . VAL A 1 72 ? 12.698 6.024 -12.877 1.00 86.62 72 VAL A CA 1
ATOM 545 C C . VAL A 1 72 ? 12.424 6.079 -14.378 1.00 86.62 72 VAL A C 1
ATOM 547 O O . VAL A 1 72 ? 11.370 5.618 -14.825 1.00 86.62 72 VAL A O 1
ATOM 550 N N . ASN A 1 73 ? 13.342 6.642 -15.166 1.00 90.81 73 ASN A N 1
ATOM 551 C CA . ASN A 1 73 ? 13.121 6.970 -16.578 1.00 90.81 73 ASN A CA 1
ATOM 552 C C . ASN A 1 73 ? 13.375 5.819 -17.572 1.00 90.81 73 ASN A C 1
ATOM 554 O O . ASN A 1 73 ? 13.432 6.061 -18.780 1.00 90.81 73 ASN A O 1
ATOM 558 N N . HIS A 1 74 ? 13.539 4.585 -17.096 1.00 91.75 74 HIS A N 1
ATOM 559 C CA . HIS A 1 74 ? 13.854 3.431 -17.9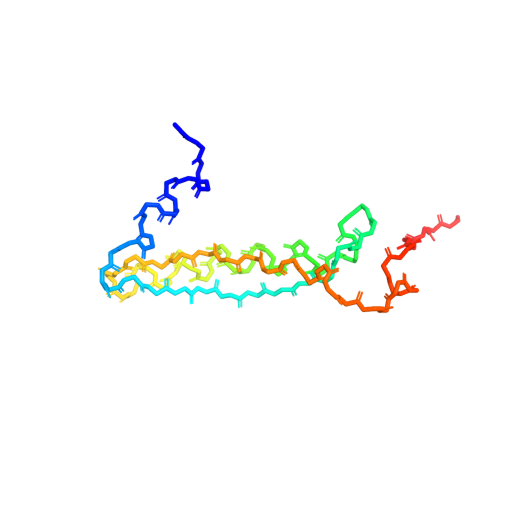33 1.00 91.75 74 HIS A CA 1
ATOM 560 C C . HIS A 1 74 ? 13.221 2.139 -17.404 1.00 91.75 74 HIS A C 1
ATOM 562 O O . HIS A 1 74 ? 12.809 2.039 -16.250 1.00 91.75 74 HIS A O 1
ATOM 568 N N . ILE A 1 75 ? 13.159 1.136 -18.278 1.00 92.50 75 ILE A N 1
ATOM 569 C CA . ILE A 1 75 ? 12.851 -0.253 -17.933 1.00 92.50 75 ILE A CA 1
ATOM 570 C C . ILE A 1 75 ? 13.922 -1.165 -18.533 1.00 92.50 75 ILE A C 1
ATOM 572 O O . ILE A 1 75 ? 14.579 -0.799 -19.506 1.00 92.50 75 ILE A O 1
ATOM 576 N N . TYR A 1 76 ? 14.081 -2.358 -17.966 1.00 90.62 76 TYR A N 1
ATOM 577 C CA . TYR A 1 76 ? 14.989 -3.373 -18.494 1.00 90.62 76 TYR A CA 1
ATOM 578 C C . TYR A 1 76 ? 14.227 -4.290 -19.455 1.00 90.62 76 TYR A C 1
ATOM 580 O O . TYR A 1 76 ? 13.195 -4.853 -19.085 1.00 90.62 76 TYR A O 1
ATOM 588 N N . SER A 1 77 ? 14.736 -4.444 -20.674 1.00 88.00 77 SER A N 1
ATOM 589 C CA . SER A 1 77 ? 14.282 -5.438 -21.648 1.00 88.00 77 SER A CA 1
ATOM 590 C C . SER A 1 77 ? 15.345 -6.516 -21.832 1.00 88.00 77 SER A C 1
ATOM 592 O O . SER A 1 77 ? 16.531 -6.274 -21.614 1.00 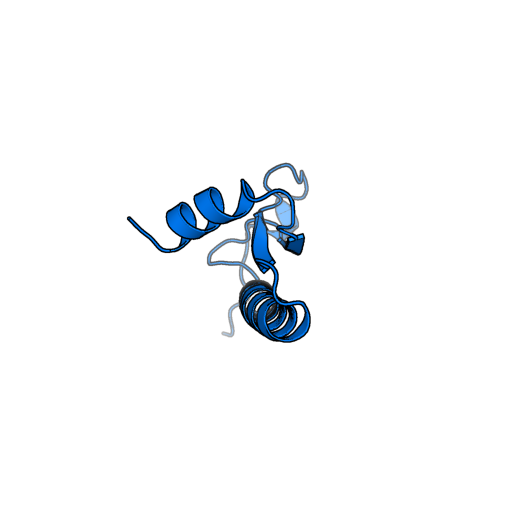88.00 77 SER A O 1
ATOM 594 N N . TYR A 1 78 ? 14.909 -7.707 -22.227 1.00 85.00 78 TYR A N 1
ATOM 595 C CA . TYR A 1 78 ? 15.800 -8.743 -22.736 1.00 85.00 78 TYR A CA 1
ATOM 596 C C . TYR A 1 78 ? 15.796 -8.657 -24.266 1.00 85.00 78 TYR A C 1
ATOM 598 O O . TYR A 1 78 ? 14.715 -8.514 -24.843 1.00 85.00 78 TYR A O 1
ATOM 606 N N . ASP A 1 79 ? 16.980 -8.712 -24.878 1.00 75.69 79 ASP A N 1
ATOM 607 C CA . ASP A 1 79 ? 17.167 -8.811 -26.335 1.00 75.69 79 ASP A CA 1
ATOM 608 C C . ASP A 1 79 ? 16.957 -10.248 -26.842 1.00 75.69 79 ASP A C 1
ATOM 610 O O . ASP A 1 79 ? 17.332 -11.200 -26.112 1.00 75.69 79 ASP A O 1
#

Foldseek 3Di:
DDPVVVLVVLVPDPQEEEQEDEDEQADVLADPVSVVVQVVLVVVQVVVCVVVVGHYHRDYDHPPVDPPPVRRDDHDDDD